Protein AF-A0A962D1V9-F1 (afdb_monomer_lite)

Radius of gyration: 16.7 Å; chains: 1; bounding box: 37×24×44 Å

Sequence (71 aa):
MDIQVWVGASSLLALSSMAGTALAWRYALHRQLLDQPGGRRLHARPTVRGAGIAAMLVFLLALPAGASWLA

Structure (mmCIF, N/CA/C/O backbone):
data_AF-A0A962D1V9-F1
#
_entry.id   AF-A0A962D1V9-F1
#
loop_
_atom_site.group_PDB
_atom_site.id
_atom_site.type_symbol
_atom_site.label_atom_id
_atom_site.label_alt_id
_atom_site.label_comp_id
_atom_site.label_asym_id
_atom_site.label_entity_id
_atom_site.label_seq_id
_atom_site.pdbx_PDB_i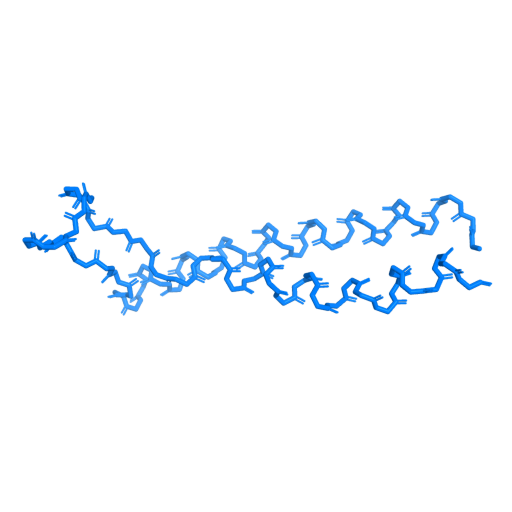ns_code
_atom_site.Cartn_x
_atom_site.Cartn_y
_atom_site.Cartn_z
_atom_site.occupancy
_atom_site.B_iso_or_equiv
_atom_site.auth_seq_id
_atom_site.auth_comp_id
_atom_site.auth_asym_id
_atom_site.auth_atom_id
_atom_site.pdbx_PDB_model_num
ATOM 1 N N . MET A 1 1 ? 16.510 -6.223 -21.657 1.00 76.06 1 MET A N 1
ATOM 2 C CA . MET A 1 1 ? 16.708 -5.052 -20.770 1.00 76.06 1 MET A CA 1
ATOM 3 C C . MET A 1 1 ? 17.869 -5.342 -19.841 1.00 76.06 1 MET A C 1
ATOM 5 O O . MET A 1 1 ? 17.934 -6.459 -19.339 1.00 76.06 1 MET A O 1
ATOM 9 N N . ASP A 1 2 ? 18.760 -4.377 -19.624 1.00 91.25 2 ASP A N 1
ATOM 10 C CA . ASP A 1 2 ? 19.928 -4.568 -18.759 1.00 91.25 2 ASP A CA 1
ATOM 11 C C . ASP A 1 2 ? 19.540 -4.703 -17.281 1.00 91.25 2 ASP A C 1
ATOM 13 O O . ASP A 1 2 ? 18.502 -4.206 -16.838 1.00 91.25 2 ASP A O 1
ATOM 17 N N . ILE A 1 3 ? 20.402 -5.353 -16.495 1.00 91.69 3 ILE A N 1
ATOM 18 C CA . ILE A 1 3 ? 20.185 -5.618 -15.063 1.00 91.69 3 ILE A CA 1
ATOM 19 C C . ILE A 1 3 ? 19.865 -4.350 -14.257 1.00 91.69 3 ILE A C 1
ATOM 21 O O . ILE A 1 3 ? 19.046 -4.383 -13.341 1.00 91.69 3 ILE A O 1
ATOM 25 N N . GLN A 1 4 ? 20.451 -3.211 -14.633 1.00 95.88 4 GLN A N 1
ATOM 26 C CA . GLN A 1 4 ? 20.216 -1.925 -13.974 1.00 95.88 4 GLN A CA 1
ATOM 27 C C . GLN A 1 4 ? 18.751 -1.476 -14.074 1.00 95.88 4 GLN A C 1
ATOM 29 O O . GLN A 1 4 ? 18.219 -0.915 -13.117 1.00 95.88 4 GLN A O 1
ATOM 34 N N . VAL A 1 5 ? 18.077 -1.773 -15.191 1.00 93.00 5 VAL A N 1
ATOM 35 C CA . VAL A 1 5 ? 16.661 -1.436 -15.397 1.00 93.00 5 VAL A CA 1
ATOM 36 C C . VAL A 1 5 ? 15.776 -2.245 -14.451 1.00 93.00 5 VAL A C 1
ATOM 38 O O . VAL A 1 5 ? 14.900 -1.683 -13.796 1.00 93.00 5 VAL A O 1
ATOM 41 N N . TRP A 1 6 ? 16.041 -3.546 -14.316 1.00 92.94 6 TRP A N 1
ATOM 42 C CA . TRP A 1 6 ? 15.288 -4.423 -13.414 1.00 92.94 6 TRP A CA 1
ATOM 43 C C . TRP A 1 6 ? 15.475 -4.060 -11.947 1.00 92.94 6 TRP A C 1
ATOM 45 O O . TRP A 1 6 ? 14.501 -4.044 -11.190 1.00 92.94 6 TRP A O 1
ATOM 55 N N . VAL A 1 7 ? 16.706 -3.729 -11.551 1.00 95.12 7 VAL A N 1
ATOM 56 C CA . VAL A 1 7 ? 17.004 -3.252 -10.196 1.00 95.12 7 VAL A CA 1
ATOM 57 C C . VAL A 1 7 ? 16.264 -1.942 -9.931 1.00 95.12 7 VAL A C 1
ATOM 59 O O . VAL A 1 7 ? 15.538 -1.853 -8.944 1.00 95.12 7 VAL A O 1
ATOM 62 N N . GLY A 1 8 ? 16.361 -0.964 -10.837 1.00 95.88 8 GLY A N 1
ATOM 63 C CA . GLY A 1 8 ? 15.673 0.321 -10.695 1.00 95.88 8 GLY A CA 1
ATOM 64 C C . GLY A 1 8 ? 14.152 0.181 -10.589 1.00 95.88 8 GLY A C 1
ATOM 65 O O . GLY A 1 8 ? 13.543 0.735 -9.671 1.00 95.88 8 GLY A O 1
ATOM 66 N N . ALA A 1 9 ? 13.539 -0.608 -11.475 1.00 94.19 9 ALA A N 1
ATOM 67 C CA . ALA A 1 9 ? 12.100 -0.866 -11.458 1.00 94.19 9 ALA A CA 1
ATOM 68 C C . ALA A 1 9 ? 11.651 -1.561 -10.161 1.00 94.19 9 ALA A C 1
ATOM 70 O O . ALA A 1 9 ? 10.680 -1.136 -9.534 1.00 94.19 9 ALA A O 1
ATOM 71 N N . SER A 1 10 ? 12.384 -2.585 -9.717 1.00 94.50 10 SER A N 1
ATOM 72 C CA . SER A 1 10 ? 12.058 -3.326 -8.491 1.00 94.50 10 SER A CA 1
ATOM 73 C C . SER A 1 10 ? 12.193 -2.452 -7.243 1.00 94.50 10 SER A C 1
ATOM 75 O O . SER A 1 10 ? 11.323 -2.482 -6.372 1.00 94.50 10 SER A O 1
ATOM 77 N N . SER A 1 11 ? 13.244 -1.629 -7.165 1.00 97.06 11 SER A N 1
ATOM 78 C CA . SER A 1 11 ? 13.428 -0.670 -6.073 1.00 97.06 11 SER A CA 1
ATOM 79 C C . SER A 1 11 ? 12.305 0.366 -6.028 1.00 97.06 11 SER A C 1
ATOM 81 O O . SER A 1 11 ? 11.779 0.638 -4.949 1.00 97.06 11 SER A O 1
ATOM 83 N N . LEU A 1 12 ? 11.895 0.907 -7.180 1.00 97.25 12 LEU A N 1
ATOM 84 C CA . LEU A 1 12 ? 10.783 1.857 -7.252 1.00 97.25 12 LEU A CA 1
ATOM 85 C C . LEU A 1 12 ? 9.477 1.222 -6.760 1.00 97.25 12 LEU A C 1
ATOM 87 O O . LEU A 1 12 ? 8.814 1.792 -5.895 1.00 97.25 12 LEU A O 1
ATOM 91 N N . LEU A 1 13 ? 9.140 0.025 -7.247 1.00 97.06 13 LEU A N 1
ATOM 92 C CA . LEU A 1 13 ? 7.939 -0.705 -6.829 1.00 97.06 13 LEU A CA 1
ATOM 93 C C . LEU A 1 13 ? 7.948 -0.996 -5.321 1.00 97.06 13 LEU A C 1
ATOM 95 O O . LEU A 1 13 ? 6.938 -0.784 -4.645 1.00 97.06 13 LEU A O 1
ATOM 99 N N . ALA A 1 14 ? 9.088 -1.418 -4.769 1.00 96.88 14 ALA A N 1
ATOM 100 C CA . ALA A 1 14 ? 9.234 -1.662 -3.336 1.00 96.88 14 ALA A CA 1
ATOM 101 C C . ALA A 1 14 ? 8.986 -0.387 -2.513 1.00 96.88 14 ALA A C 1
ATOM 103 O O . ALA A 1 14 ? 8.181 -0.403 -1.578 1.00 96.88 14 ALA A O 1
ATOM 104 N N . LEU A 1 15 ? 9.603 0.735 -2.899 1.00 98.12 15 LEU A N 1
ATOM 105 C CA . LEU A 1 15 ? 9.407 2.025 -2.232 1.00 98.12 15 LEU A CA 1
ATOM 106 C C . LEU A 1 15 ? 7.955 2.505 -2.333 1.00 98.12 15 LEU A C 1
ATOM 108 O O . LEU A 1 15 ? 7.380 2.936 -1.330 1.00 98.12 15 LEU A O 1
ATOM 112 N N . SER A 1 16 ? 7.330 2.378 -3.506 1.00 97.25 16 SER A N 1
ATOM 113 C CA . SER A 1 16 ? 5.914 2.705 -3.701 1.00 97.25 16 SER A CA 1
ATOM 114 C C . SER A 1 16 ? 5.000 1.847 -2.823 1.00 97.25 16 SER A C 1
ATOM 116 O O . SER A 1 16 ? 4.059 2.375 -2.230 1.00 97.25 16 SER A O 1
ATOM 118 N N . SER A 1 17 ? 5.289 0.550 -2.678 1.00 97.06 17 SER A N 1
ATOM 119 C CA . SER A 1 17 ? 4.520 -0.359 -1.817 1.00 97.06 17 SER A CA 1
ATOM 120 C C . SER A 1 1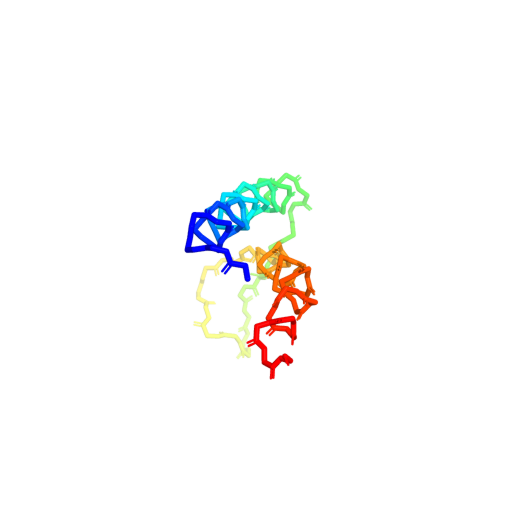7 ? 4.641 0.017 -0.342 1.00 97.06 17 SER A C 1
ATOM 122 O O . SER A 1 17 ? 3.631 0.107 0.364 1.00 97.06 17 SER A O 1
ATOM 124 N N . MET A 1 18 ? 5.858 0.314 0.124 1.00 97.00 18 MET A N 1
ATOM 125 C CA . MET A 1 18 ? 6.106 0.745 1.503 1.00 97.00 18 MET A CA 1
ATOM 126 C C . MET A 1 18 ? 5.392 2.065 1.812 1.00 97.00 18 MET A C 1
ATOM 128 O O . MET A 1 18 ? 4.657 2.157 2.800 1.00 97.00 18 MET A O 1
ATOM 132 N N . ALA A 1 19 ? 5.554 3.068 0.945 1.00 97.50 19 ALA A N 1
ATOM 133 C CA . ALA A 1 19 ? 4.914 4.371 1.102 1.00 97.50 19 ALA A CA 1
ATOM 134 C C . ALA A 1 19 ? 3.383 4.255 1.061 1.00 97.50 19 ALA A C 1
ATOM 136 O O . ALA A 1 19 ? 2.693 4.793 1.930 1.00 97.50 19 ALA A O 1
ATOM 137 N N . GLY A 1 20 ? 2.847 3.500 0.099 1.00 96.62 20 GLY A N 1
ATOM 138 C CA . GLY A 1 20 ? 1.414 3.260 -0.028 1.00 96.62 20 GLY A CA 1
ATOM 139 C C . GLY A 1 20 ? 0.832 2.524 1.179 1.00 96.62 20 GLY A C 1
ATOM 140 O O . GLY A 1 20 ? -0.235 2.900 1.659 1.00 96.62 20 GLY A O 1
ATOM 141 N N . THR A 1 21 ? 1.539 1.533 1.727 1.00 96.31 21 THR A N 1
ATOM 142 C CA . THR A 1 21 ? 1.105 0.799 2.929 1.00 96.31 21 THR A CA 1
ATOM 143 C C . THR A 1 21 ? 1.081 1.712 4.154 1.00 96.31 21 THR A C 1
ATOM 145 O O . THR A 1 21 ? 0.107 1.706 4.908 1.00 96.31 21 THR A O 1
ATOM 148 N N . ALA A 1 22 ? 2.105 2.553 4.333 1.00 95.94 22 ALA A N 1
ATOM 149 C CA . ALA A 1 22 ? 2.142 3.531 5.419 1.00 95.94 22 ALA A CA 1
ATOM 150 C C . ALA A 1 22 ? 1.002 4.560 5.305 1.00 95.94 22 ALA A C 1
ATOM 152 O O . ALA A 1 22 ? 0.345 4.873 6.300 1.00 95.94 22 ALA A O 1
ATOM 153 N N . LEU A 1 23 ? 0.724 5.056 4.095 1.00 96.12 23 LEU A N 1
ATOM 154 C CA . LEU A 1 23 ? -0.391 5.970 3.833 1.00 96.12 23 LEU A CA 1
ATOM 155 C C . LEU A 1 23 ? -1.748 5.299 4.068 1.00 96.12 23 LEU A C 1
ATOM 157 O O . LEU A 1 23 ? -2.596 5.883 4.741 1.00 96.12 23 LEU A O 1
ATOM 161 N N . ALA A 1 24 ? -1.943 4.072 3.581 1.00 95.19 24 ALA A N 1
ATOM 1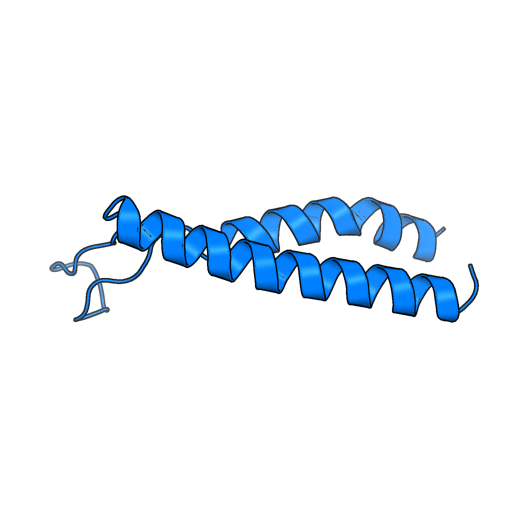62 C CA . ALA A 1 24 ? -3.167 3.302 3.787 1.00 95.19 24 ALA A CA 1
ATOM 163 C C . ALA A 1 24 ? -3.407 3.016 5.274 1.00 95.19 24 ALA A C 1
ATOM 165 O O . ALA A 1 24 ? -4.532 3.157 5.752 1.00 95.19 24 ALA A O 1
ATOM 166 N N . TRP A 1 25 ? -2.353 2.687 6.026 1.00 95.00 25 TRP A N 1
ATOM 167 C CA . TRP A 1 25 ? -2.441 2.501 7.470 1.00 95.00 25 TRP A CA 1
ATOM 168 C C . TRP A 1 25 ? -2.850 3.797 8.178 1.00 95.00 25 TRP A C 1
ATOM 170 O O . TRP A 1 25 ? -3.824 3.801 8.935 1.00 95.00 25 TRP A O 1
ATOM 180 N N . ARG A 1 26 ? -2.173 4.916 7.890 1.00 94.50 26 ARG A N 1
ATOM 181 C CA . ARG A 1 26 ? -2.520 6.231 8.460 1.00 94.50 26 ARG A CA 1
ATOM 182 C C . ARG A 1 26 ? -3.950 6.638 8.115 1.00 94.50 26 ARG A C 1
ATOM 184 O O . ARG A 1 26 ? -4.680 7.099 8.989 1.00 94.50 26 ARG A O 1
ATOM 191 N N . TYR A 1 27 ? -4.361 6.431 6.868 1.00 94.75 27 TYR A N 1
ATOM 192 C CA . TYR A 1 27 ? -5.720 6.686 6.403 1.00 94.75 27 TYR A CA 1
ATOM 193 C C . TYR A 1 27 ? -6.745 5.838 7.161 1.00 94.75 27 TYR A C 1
ATOM 195 O O . TYR A 1 27 ? -7.735 6.374 7.656 1.00 94.75 27 TYR A O 1
ATOM 203 N N . ALA A 1 28 ? -6.498 4.536 7.299 1.00 95.06 28 ALA A N 1
ATOM 204 C CA . ALA A 1 28 ? -7.395 3.628 7.996 1.00 95.06 28 ALA A CA 1
ATOM 205 C C . ALA A 1 28 ? -7.530 3.978 9.483 1.00 95.06 28 ALA A C 1
ATOM 207 O O . ALA A 1 28 ? -8.643 3.959 10.003 1.00 95.06 28 ALA A O 1
ATOM 208 N N . LEU A 1 29 ? -6.445 4.382 10.152 1.00 94.31 29 LEU A N 1
ATOM 209 C CA . LEU A 1 29 ? -6.512 4.894 11.525 1.00 94.31 29 LEU A CA 1
ATOM 210 C C . LEU A 1 29 ? -7.322 6.196 11.609 1.00 94.31 29 LEU A C 1
ATOM 212 O O . LEU A 1 29 ? -8.220 6.312 12.442 1.00 94.31 29 LEU A O 1
ATOM 216 N N . HIS A 1 30 ? -7.058 7.155 10.718 1.00 95.44 30 HIS A N 1
ATOM 217 C CA . HIS A 1 30 ? -7.764 8.439 10.696 1.00 95.44 30 HIS A CA 1
ATOM 218 C C . HIS A 1 30 ? -9.265 8.280 10.401 1.00 95.44 30 HIS A C 1
ATOM 220 O O . HIS A 1 30 ? -10.095 9.014 10.929 1.00 95.44 30 HIS A O 1
ATOM 226 N N . ARG A 1 31 ? -9.630 7.305 9.564 1.00 95.75 31 ARG A N 1
ATOM 227 C CA . ARG A 1 31 ? -11.018 6.995 9.193 1.00 95.75 31 ARG A CA 1
ATOM 228 C C . ARG A 1 31 ? -11.670 5.920 10.065 1.00 95.75 31 ARG A C 1
ATOM 230 O O . ARG A 1 31 ? -12.792 5.532 9.764 1.00 95.75 31 ARG A O 1
ATOM 237 N N . GLN A 1 32 ? -10.990 5.433 11.106 1.00 93.25 32 GLN A N 1
ATOM 238 C CA . GLN A 1 32 ? -11.481 4.358 11.980 1.00 93.25 32 GLN A CA 1
ATOM 239 C C . GLN A 1 32 ? -11.898 3.089 11.208 1.00 93.25 32 GLN A C 1
ATOM 241 O O . GLN A 1 32 ? -12.832 2.384 11.584 1.00 93.25 32 GLN A O 1
ATOM 246 N N . LEU A 1 33 ? -11.184 2.767 10.123 1.00 94.31 33 LEU A N 1
ATOM 247 C CA . LEU A 1 33 ? -11.353 1.535 9.347 1.00 94.31 33 LEU A CA 1
ATOM 248 C C . LEU A 1 33 ? -10.673 0.368 10.072 1.00 94.31 33 LEU A C 1
ATOM 250 O O . LEU A 1 33 ? -9.689 -0.209 9.601 1.00 94.31 33 LEU A O 1
ATOM 254 N N . LEU A 1 34 ? -11.185 0.059 11.256 1.00 92.75 34 LEU A N 1
ATOM 255 C CA . LEU A 1 34 ? -10.688 -0.991 12.129 1.00 92.75 34 LEU A CA 1
ATOM 256 C C . LEU A 1 34 ? -11.659 -2.164 12.121 1.00 92.75 34 LEU A C 1
ATOM 258 O O . LEU A 1 34 ? -12.871 -1.991 12.236 1.00 92.75 34 LEU A O 1
ATOM 262 N N . ASP A 1 35 ? -11.113 -3.365 11.995 1.00 91.12 35 ASP A N 1
ATOM 263 C CA . ASP A 1 35 ? -11.867 -4.594 12.160 1.00 91.12 35 ASP A CA 1
ATOM 264 C C . ASP A 1 35 ? -11.936 -4.943 13.649 1.00 91.12 35 ASP A C 1
ATOM 266 O O . ASP A 1 35 ? -10.906 -5.141 14.302 1.00 91.12 35 ASP A O 1
ATOM 270 N N . GLN A 1 36 ? -13.149 -4.950 14.197 1.00 91.75 36 GLN A N 1
ATOM 271 C CA . GLN A 1 36 ? -13.384 -5.147 15.625 1.00 91.75 36 GLN A CA 1
ATOM 272 C C . GLN A 1 36 ? -13.363 -6.639 15.988 1.00 91.75 36 GLN A C 1
ATOM 274 O O . GLN A 1 36 ? -13.787 -7.479 15.188 1.00 91.75 36 GLN A O 1
ATOM 279 N N . PRO A 1 37 ? -12.878 -6.998 17.189 1.00 91.94 37 PRO A N 1
ATOM 280 C CA . PRO A 1 37 ? -12.947 -8.371 17.677 1.00 91.94 37 PRO A CA 1
ATOM 281 C C . PRO A 1 37 ? -14.409 -8.819 17.870 1.00 91.94 37 PRO A C 1
ATOM 283 O O . PRO A 1 37 ? -15.306 -8.004 18.078 1.00 91.94 37 PRO A O 1
ATOM 286 N N . GLY A 1 38 ? -14.662 -10.128 17.805 1.00 88.00 38 GLY A N 1
ATOM 287 C CA . GLY A 1 38 ? -15.998 -10.706 17.993 1.00 88.00 38 GLY A CA 1
ATOM 288 C C . GLY A 1 38 ? -15.966 -12.234 18.029 1.00 88.00 38 GLY A C 1
ATOM 289 O O . GLY A 1 38 ? -14.945 -12.831 17.710 1.00 88.00 38 GLY A O 1
ATOM 290 N N . GLY A 1 39 ? -17.083 -12.887 18.373 1.00 87.00 39 GLY A N 1
ATOM 291 C CA . GLY A 1 39 ? -17.123 -14.334 18.669 1.00 87.00 39 GLY A CA 1
ATOM 292 C C . GLY A 1 39 ? -16.712 -15.293 17.537 1.00 87.00 39 GLY A C 1
ATOM 293 O O . GLY A 1 39 ? -16.484 -16.469 17.790 1.00 87.00 39 GLY A O 1
ATOM 294 N N . ARG A 1 40 ? -16.587 -14.809 16.293 1.00 87.62 40 ARG A N 1
ATOM 295 C CA . ARG A 1 40 ? -16.063 -15.565 15.134 1.00 87.62 40 ARG A CA 1
ATOM 296 C C . ARG A 1 40 ? -14.617 -15.217 14.754 1.00 87.62 40 ARG A C 1
ATOM 298 O O . ARG A 1 40 ? -14.090 -15.807 13.815 1.00 87.62 40 ARG A O 1
ATOM 305 N N . ARG A 1 41 ? -13.993 -14.227 15.399 1.00 82.56 41 ARG A N 1
ATOM 306 C CA . ARG A 1 41 ? -12.685 -13.670 15.020 1.00 82.56 41 ARG A CA 1
ATOM 307 C C . ARG A 1 41 ? -11.638 -14.035 16.069 1.00 82.56 41 ARG A C 1
ATOM 309 O O . ARG A 1 41 ? -11.887 -13.913 17.259 1.00 82.56 41 ARG A O 1
ATOM 316 N N . LEU A 1 42 ? -10.458 -14.458 15.613 1.00 87.12 42 LEU A N 1
ATOM 317 C CA . LEU A 1 42 ? -9.364 -14.923 16.480 1.00 87.12 42 LEU A CA 1
ATOM 318 C C . LEU A 1 42 ? -8.504 -13.785 17.053 1.00 87.12 42 LEU A C 1
ATOM 320 O O . LEU A 1 42 ? -7.759 -13.996 18.006 1.00 87.12 42 LEU A O 1
ATOM 324 N N . HIS A 1 43 ? -8.574 -12.580 16.483 1.00 84.75 43 HIS A N 1
ATOM 325 C CA . HIS A 1 43 ? -7.829 -11.442 17.010 1.00 84.75 43 HIS A CA 1
ATOM 326 C C . HIS A 1 43 ? -8.560 -10.847 18.218 1.00 84.75 43 HIS A C 1
ATOM 328 O O . HIS A 1 43 ? -9.735 -10.501 18.145 1.00 84.75 43 HIS A O 1
ATOM 334 N N . ALA A 1 44 ? -7.843 -10.692 19.331 1.00 88.94 44 ALA A N 1
ATOM 335 C CA . ALA A 1 44 ? -8.370 -10.052 20.538 1.00 88.94 44 ALA A CA 1
ATOM 336 C C . ALA A 1 44 ? -8.269 -8.516 20.498 1.00 88.94 44 ALA A C 1
ATOM 338 O O . ALA A 1 44 ? -8.876 -7.829 21.315 1.00 88.94 44 ALA A O 1
ATOM 339 N N . ARG A 1 45 ? -7.485 -7.962 19.563 1.00 90.56 45 ARG A N 1
ATOM 340 C CA . ARG A 1 45 ? -7.267 -6.517 19.402 1.00 90.56 45 ARG A CA 1
ATOM 341 C C . ARG A 1 45 ? -7.810 -6.044 18.052 1.00 90.56 45 ARG A C 1
ATOM 343 O O . ARG A 1 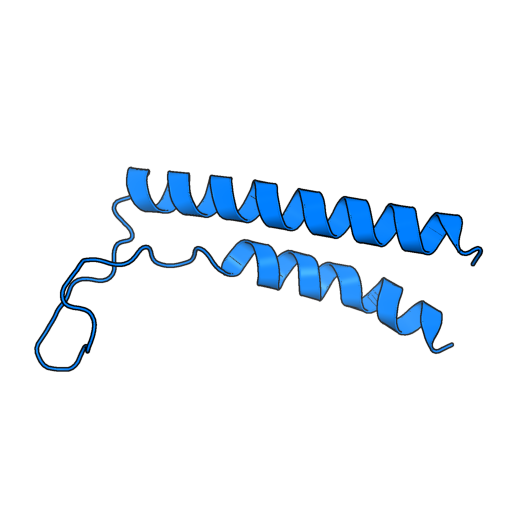45 ? -7.773 -6.832 17.104 1.00 90.56 45 ARG A O 1
ATOM 350 N N . PRO A 1 46 ? -8.293 -4.795 17.939 1.00 91.06 46 PRO A N 1
ATOM 351 C CA . PRO A 1 46 ? -8.702 -4.230 16.659 1.00 91.06 46 PRO A CA 1
ATOM 352 C C . PRO A 1 46 ? -7.548 -4.240 15.653 1.00 91.06 46 PRO A C 1
ATOM 354 O O . PRO A 1 46 ? -6.429 -3.842 15.986 1.00 91.06 46 PRO A O 1
ATOM 357 N N . THR A 1 47 ? -7.815 -4.680 14.425 1.00 92.25 47 THR A N 1
ATOM 358 C CA . THR A 1 47 ? -6.811 -4.722 13.350 1.00 92.25 47 THR A CA 1
ATOM 359 C C . THR A 1 47 ? -7.158 -3.739 12.247 1.00 92.25 47 THR A C 1
ATOM 361 O O . THR A 1 47 ? -8.321 -3.558 11.902 1.00 92.25 47 THR A O 1
ATOM 364 N N . VAL A 1 48 ? -6.146 -3.107 11.664 1.00 93.31 48 VAL A N 1
ATOM 365 C CA . VAL A 1 48 ? -6.330 -2.111 10.606 1.00 93.31 48 VAL A CA 1
ATOM 366 C C . VAL A 1 48 ? -6.799 -2.793 9.324 1.00 93.31 48 VAL A C 1
ATOM 368 O O . VAL A 1 48 ? -6.144 -3.714 8.833 1.00 93.31 48 VAL A O 1
ATOM 371 N N . ARG A 1 49 ? -7.911 -2.332 8.747 1.00 90.88 49 ARG A N 1
ATOM 372 C CA . ARG A 1 49 ? -8.438 -2.879 7.495 1.00 90.88 49 ARG A CA 1
ATOM 373 C C . ARG A 1 49 ? -7.809 -2.181 6.290 1.00 90.88 49 ARG A C 1
ATOM 375 O O . ARG A 1 49 ? -7.643 -0.967 6.274 1.00 90.88 49 ARG A O 1
ATOM 382 N N . GLY A 1 50 ? -7.492 -2.956 5.252 1.00 87.12 50 GLY A N 1
ATOM 383 C CA . GLY A 1 50 ? -7.067 -2.417 3.954 1.00 87.12 50 GLY A CA 1
ATOM 384 C C . GLY A 1 50 ? -5.584 -2.050 3.826 1.00 87.12 50 GLY A C 1
ATOM 385 O O . GLY A 1 50 ? -5.194 -1.547 2.777 1.00 87.12 50 GLY A O 1
ATOM 386 N N . ALA A 1 51 ? -4.736 -2.346 4.819 1.00 86.19 51 ALA A N 1
ATOM 387 C CA . ALA A 1 51 ? -3.293 -2.077 4.733 1.00 86.19 51 ALA A CA 1
ATOM 388 C C . ALA A 1 51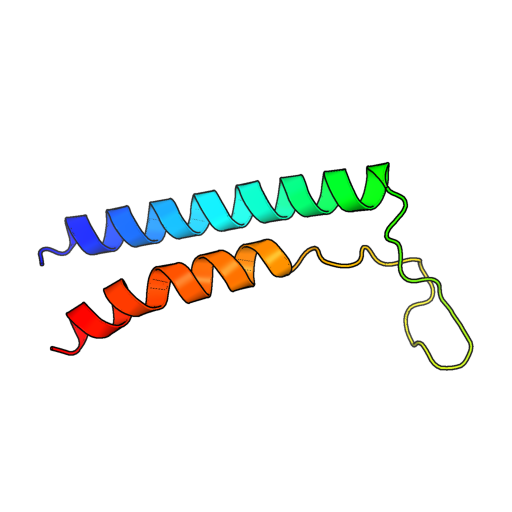 ? -2.615 -2.768 3.525 1.00 86.19 51 ALA A C 1
ATOM 390 O O . ALA A 1 51 ? -1.697 -2.212 2.935 1.00 86.19 51 ALA A O 1
ATOM 391 N N . GLY A 1 52 ? -3.107 -3.939 3.103 1.00 91.00 52 GLY A N 1
ATOM 392 C CA . GLY A 1 52 ? -2.562 -4.687 1.960 1.00 91.00 52 GLY A CA 1
ATOM 393 C C . GLY A 1 52 ? -2.940 -4.158 0.569 1.00 91.00 52 GLY A C 1
ATOM 394 O O . GLY A 1 52 ? -2.413 -4.656 -0.423 1.00 91.00 52 GLY A O 1
ATOM 395 N N . ILE A 1 53 ? -3.830 -3.162 0.458 1.00 94.56 53 ILE A N 1
ATOM 396 C CA . ILE A 1 53 ? -4.309 -2.663 -0.848 1.00 94.56 53 ILE A CA 1
ATOM 397 C C . ILE A 1 53 ? -3.157 -2.073 -1.671 1.00 94.56 53 ILE A C 1
ATOM 399 O O . ILE A 1 53 ? -3.085 -2.300 -2.876 1.00 94.56 53 ILE A O 1
ATOM 403 N N . ALA A 1 54 ? -2.229 -1.363 -1.025 1.00 94.06 54 ALA A N 1
ATOM 404 C CA . ALA A 1 54 ? -1.080 -0.773 -1.705 1.00 94.06 54 ALA A CA 1
ATOM 405 C C . ALA A 1 54 ? -0.182 -1.837 -2.356 1.00 94.06 54 ALA A C 1
ATOM 407 O O . ALA A 1 54 ? 0.160 -1.710 -3.529 1.00 94.06 54 ALA A O 1
ATOM 408 N N . ALA A 1 55 ? 0.136 -2.914 -1.630 1.00 93.50 55 ALA A N 1
ATOM 409 C CA . ALA A 1 55 ? 0.929 -4.018 -2.165 1.00 93.50 55 ALA A CA 1
ATOM 410 C C . ALA A 1 55 ? 0.230 -4.703 -3.350 1.00 93.50 55 ALA A C 1
ATOM 412 O O . ALA A 1 55 ? 0.880 -5.016 -4.344 1.00 93.50 55 ALA A O 1
ATOM 413 N N . MET A 1 56 ? -1.097 -4.869 -3.281 1.00 96.50 56 MET A N 1
ATOM 414 C CA . MET A 1 56 ? -1.895 -5.429 -4.375 1.00 96.50 56 MET A CA 1
ATOM 415 C C . MET A 1 56 ? -1.805 -4.561 -5.639 1.00 96.50 56 MET A C 1
ATOM 417 O O . MET A 1 56 ? -1.533 -5.072 -6.720 1.00 96.50 56 MET A O 1
ATOM 421 N N . LEU A 1 57 ? -1.979 -3.240 -5.511 1.00 96.75 57 LEU A N 1
ATOM 422 C CA . LEU A 1 57 ? -1.889 -2.310 -6.644 1.00 96.75 57 LEU A CA 1
ATOM 423 C C . LEU A 1 57 ? -0.490 -2.298 -7.265 1.00 96.75 57 LEU A C 1
ATOM 425 O O . LEU A 1 57 ? -0.360 -2.358 -8.485 1.00 96.75 57 LEU A O 1
ATOM 429 N N . VAL A 1 58 ? 0.554 -2.268 -6.434 1.00 96.81 58 VAL A N 1
ATOM 430 C CA . VAL A 1 58 ? 1.946 -2.329 -6.901 1.00 96.81 58 VAL A CA 1
ATOM 431 C C . VAL A 1 58 ? 2.229 -3.647 -7.619 1.00 96.81 58 VAL A C 1
ATOM 433 O O . VAL A 1 58 ? 2.865 -3.635 -8.669 1.00 96.81 58 VAL A O 1
ATOM 436 N N . PHE A 1 59 ? 1.727 -4.771 -7.104 1.00 95.56 59 PHE A N 1
ATOM 437 C CA . PHE A 1 59 ? 1.856 -6.066 -7.769 1.00 95.56 59 PHE A CA 1
ATOM 438 C C . PHE A 1 59 ? 1.190 -6.065 -9.151 1.00 95.56 59 PHE A C 1
ATOM 440 O O . PHE A 1 59 ? 1.814 -6.487 -10.121 1.00 95.56 59 PHE A O 1
ATOM 447 N N . LEU A 1 60 ? -0.030 -5.529 -9.273 1.00 9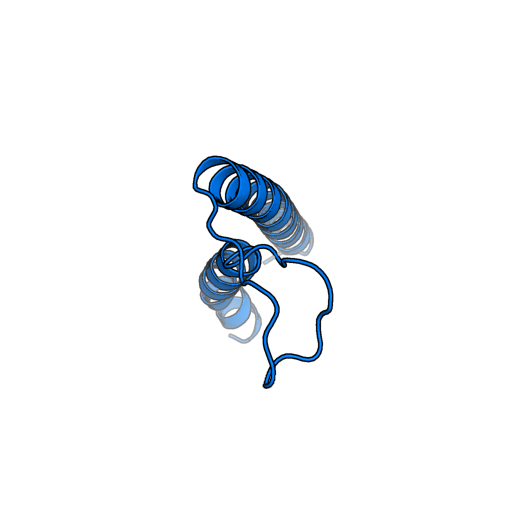7.00 60 LEU A N 1
ATOM 448 C CA . LEU A 1 60 ? -0.709 -5.410 -10.569 1.00 97.00 60 LEU A CA 1
ATOM 449 C C . LEU A 1 60 ? 0.094 -4.551 -11.559 1.00 97.00 60 LEU A C 1
ATOM 451 O O . LEU A 1 60 ? 0.209 -4.913 -12.728 1.00 97.00 60 LEU A O 1
ATOM 455 N N . LEU A 1 61 ? 0.686 -3.449 -11.091 1.00 95.25 61 LEU A N 1
ATOM 456 C CA . LEU A 1 61 ? 1.556 -2.589 -11.904 1.00 95.25 61 LEU A CA 1
ATOM 457 C C . LEU A 1 61 ? 2.872 -3.270 -12.303 1.00 95.25 61 LEU A C 1
ATOM 459 O O . LEU A 1 61 ? 3.467 -2.897 -13.311 1.00 95.25 61 LEU A O 1
ATOM 463 N N . ALA A 1 62 ? 3.323 -4.269 -11.542 1.00 94.75 62 ALA A N 1
ATOM 464 C CA . ALA A 1 62 ? 4.522 -5.038 -11.848 1.00 94.75 62 ALA A CA 1
ATOM 465 C C . ALA A 1 62 ? 4.292 -6.108 -12.930 1.00 94.75 62 ALA A C 1
ATOM 467 O O . ALA A 1 62 ? 5.257 -6.534 -13.562 1.00 94.75 62 ALA A O 1
ATOM 468 N N . LEU A 1 63 ? 3.046 -6.537 -13.180 1.00 94.94 63 LEU A N 1
ATOM 469 C CA . LEU A 1 63 ? 2.741 -7.619 -14.129 1.00 94.94 63 LEU A CA 1
ATOM 470 C C . LEU A 1 63 ? 3.236 -7.363 -15.563 1.00 94.94 63 LEU A C 1
ATOM 472 O O . LEU A 1 63 ? 3.825 -8.281 -16.129 1.00 94.94 63 LEU A O 1
ATOM 476 N N . PRO A 1 64 ? 3.072 -6.168 -16.169 1.00 92.12 64 PRO A N 1
ATOM 477 C CA . PRO A 1 64 ? 3.579 -5.911 -17.519 1.00 92.12 64 PRO A CA 1
ATOM 478 C C . PRO A 1 64 ? 5.105 -5.986 -17.595 1.00 92.12 64 PRO A C 1
ATOM 480 O O . PRO A 1 64 ? 5.647 -6.495 -18.572 1.00 92.12 64 PRO A O 1
ATOM 483 N N . ALA A 1 65 ? 5.794 -5.516 -16.550 1.00 88.31 65 ALA A N 1
ATOM 484 C CA . ALA A 1 65 ? 7.239 -5.662 -16.438 1.00 88.31 65 ALA A CA 1
ATOM 485 C C . ALA A 1 65 ? 7.612 -7.144 -16.275 1.00 88.31 65 ALA A C 1
ATOM 487 O O . ALA A 1 65 ? 8.458 -7.644 -16.993 1.00 88.31 65 ALA A O 1
ATOM 488 N N . GLY A 1 66 ? 6.929 -7.909 -15.423 1.00 87.75 66 GLY A N 1
ATOM 489 C CA . GLY A 1 66 ? 7.162 -9.356 -15.330 1.00 87.75 66 GLY A CA 1
ATOM 490 C C . GLY A 1 66 ? 6.942 -10.089 -16.662 1.00 87.75 66 GLY A C 1
ATOM 491 O O . GLY A 1 66 ? 7.735 -10.950 -17.032 1.00 87.75 66 GLY A O 1
ATOM 492 N N . ALA A 1 67 ? 5.906 -9.711 -17.413 1.00 89.25 67 ALA A N 1
ATOM 493 C CA . ALA A 1 67 ? 5.607 -10.286 -18.720 1.00 89.25 67 ALA A CA 1
ATOM 494 C C . ALA A 1 67 ? 6.696 -9.982 -19.760 1.00 89.25 67 ALA A C 1
ATOM 496 O O . ALA A 1 67 ? 7.046 -10.868 -20.534 1.00 89.25 67 ALA A O 1
ATOM 497 N N . SER A 1 68 ? 7.273 -8.774 -19.759 1.00 85.25 68 SER A N 1
ATOM 498 C CA . SER A 1 68 ? 8.353 -8.421 -20.691 1.00 85.25 68 SER A CA 1
ATOM 499 C C . SER A 1 68 ? 9.683 -9.114 -20.394 1.00 85.25 68 SER A C 1
ATOM 501 O O . SER A 1 68 ? 10.555 -9.127 -21.254 1.00 85.25 68 SER A O 1
ATOM 503 N N . TRP A 1 69 ? 9.861 -9.690 -19.202 1.00 81.50 69 TRP A N 1
ATOM 504 C CA . TRP A 1 69 ? 11.022 -10.527 -18.891 1.00 81.50 69 TRP A CA 1
ATOM 505 C C . TRP A 1 69 ? 10.919 -11.937 -19.492 1.00 81.50 69 TRP A C 1
ATOM 507 O O . TRP A 1 69 ? 11.939 -12.573 -19.741 1.00 81.50 69 TRP A O 1
ATOM 517 N N . LEU A 1 70 ? 9.695 -12.429 -19.701 1.00 84.69 70 LEU A N 1
ATOM 518 C CA . LEU A 1 70 ? 9.424 -13.774 -20.220 1.00 84.69 70 LEU A CA 1
ATOM 519 C C . LEU A 1 70 ? 9.395 -13.844 -21.756 1.00 84.69 70 LEU A C 1
ATOM 521 O O . LEU A 1 70 ? 9.384 -14.950 -22.296 1.00 84.69 70 LEU A O 1
ATOM 525 N N . ALA A 1 71 ? 9.325 -12.694 -22.431 1.00 77.69 71 ALA A N 1
ATOM 526 C CA . ALA A 1 71 ? 9.245 -12.554 -23.886 1.00 77.69 71 ALA A CA 1
ATOM 527 C C . ALA A 1 71 ? 10.624 -12.288 -24.501 1.00 77.69 71 ALA A C 1
ATOM 529 O O . ALA A 1 71 ? 10.883 -12.847 -25.590 1.00 77.69 71 ALA A O 1
#

pLDDT: mean 92.4, std 4.74, range [76.06, 98.12]

Secondary structure (DSSP, 8-state):
--HHHHHHHHHHHHHHHHHHHHHHHHHHHHTT-EEPP-TT---SS-EESSTTHHHHHHHHHHHHHHHHHH-

Foldseek 3Di:
DDPVVVVVLVVVLVVQLVVQLVVLQVVQVVVVQWDADDPVDPDPDTDRPPSCVRVVVSVVVCVVVVVVVVD